Protein AF-A0A946X0U1-F1 (afdb_monomer_lite)

Secondary structure (DSSP, 8-state):
-HHHHHHHHHHHHHHHHHHHTT--HHHHHHHHHHHHHHHHHH----HHHHHHHHHHHHHHHHTTSHHHIIIIIIHHHHHHHHHHSPPPPHHHHHHHHTT---HHHHHHTSS--HHHHHHPPPPPPPHHHHHH-

Sequence (133 aa):
MISFIFWLIILSGTLLVLAYKSVELKIVTIILWSILVAYSISSDAVIIYKSLLWLLFLGLASLNIPEIRRNYISSRILKIYKSILPKISATEKEAINAGNVWWDGELFTGEPNWDVLRKNPRPNLSAEEKAFL

Foldseek 3Di:
DVLVVVLVCVVVVVVVVCVVVVHDLVVVLVVLVVSLVVCVVPDPDDVVVNVVVVVVSVVSVCCVPVVCVVPPPVVVVVVVVVVPDDDQDPVNVVCVVVVVDQQVVQVVVVNHDPVSVVPDDDDDDDPVRVVVD

Radius of gyration: 23.85 Å; chains: 1; bounding box: 59×38×58 Å

pLDDT: mean 85.88, std 7.49, range [61.97, 95.56]

Stru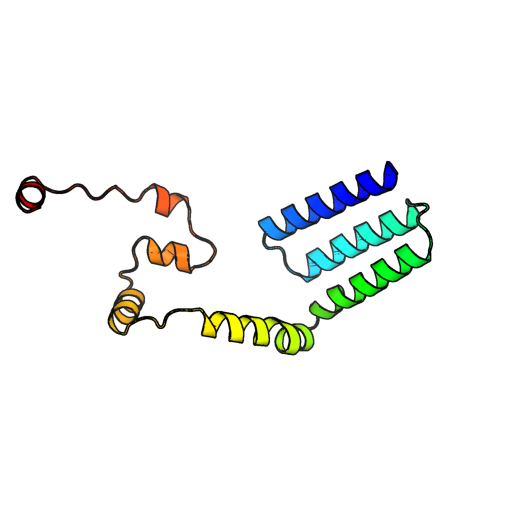cture (mmCIF, N/CA/C/O backbone):
data_AF-A0A946X0U1-F1
#
_entry.id   AF-A0A946X0U1-F1
#
loop_
_atom_site.group_PDB
_atom_site.id
_atom_site.type_symbol
_atom_site.label_atom_id
_atom_site.label_alt_id
_atom_site.label_comp_id
_atom_site.label_asym_id
_atom_site.label_entity_id
_atom_site.label_seq_id
_atom_site.pdbx_PDB_ins_code
_atom_site.Cartn_x
_atom_site.Cartn_y
_atom_site.Cartn_z
_atom_site.occupancy
_atom_site.B_iso_or_equiv
_atom_site.auth_seq_id
_atom_site.auth_comp_id
_atom_site.auth_asym_id
_atom_site.auth_atom_id
_atom_site.pdbx_PDB_model_num
ATOM 1 N N . MET A 1 1 ? 12.265 15.694 -22.794 1.00 72.69 1 MET A N 1
ATOM 2 C CA . MET A 1 1 ? 11.514 16.396 -21.724 1.00 72.69 1 MET A CA 1
ATOM 3 C C . MET A 1 1 ? 10.006 16.153 -21.816 1.00 72.69 1 MET A C 1
ATOM 5 O O . MET A 1 1 ? 9.450 15.636 -20.862 1.00 72.69 1 MET A O 1
ATOM 9 N N . ILE A 1 2 ? 9.355 16.429 -22.955 1.00 84.06 2 ILE A N 1
ATOM 10 C CA . ILE A 1 2 ? 7.900 16.216 -23.133 1.00 84.06 2 ILE A CA 1
ATOM 11 C C . ILE A 1 2 ? 7.494 14.741 -22.948 1.00 84.06 2 ILE A C 1
ATOM 13 O O . ILE A 1 2 ? 6.587 14.460 -22.174 1.00 84.06 2 ILE A O 1
ATOM 17 N N . SER A 1 3 ? 8.220 13.798 -23.567 1.00 83.50 3 SER A N 1
ATOM 18 C CA . SER A 1 3 ? 7.973 12.350 -23.397 1.00 83.50 3 SER A CA 1
ATOM 19 C C . SER A 1 3 ? 8.051 11.909 -21.925 1.00 83.50 3 SER A C 1
ATOM 21 O O . SER A 1 3 ? 7.189 11.184 -21.441 1.00 83.50 3 SER A O 1
ATOM 23 N N . PHE A 1 4 ? 9.018 12.430 -21.163 1.00 83.81 4 PHE A N 1
ATOM 24 C CA . PHE A 1 4 ? 9.143 12.131 -19.733 1.00 83.81 4 PHE A CA 1
ATOM 25 C C . PHE A 1 4 ? 7.934 12.621 -18.923 1.00 83.81 4 PHE A C 1
ATOM 27 O O . PHE A 1 4 ? 7.373 11.860 -18.141 1.00 83.81 4 PHE A O 1
ATOM 34 N N . ILE A 1 5 ? 7.504 13.870 -19.137 1.00 88.94 5 ILE A N 1
ATOM 35 C CA . ILE A 1 5 ? 6.345 14.450 -18.440 1.00 88.94 5 ILE A CA 1
ATOM 36 C C . ILE A 1 5 ? 5.067 13.675 -18.782 1.00 88.94 5 ILE A C 1
ATOM 38 O O . ILE A 1 5 ? 4.280 13.362 -17.893 1.00 88.94 5 ILE A O 1
ATOM 42 N N . PHE A 1 6 ? 4.886 13.314 -20.054 1.00 91.56 6 PHE A N 1
ATOM 43 C CA . PHE A 1 6 ? 3.755 12.511 -20.513 1.00 91.56 6 PHE A CA 1
ATOM 44 C C . PHE A 1 6 ? 3.663 11.167 -19.774 1.00 91.56 6 PHE A C 1
ATOM 46 O O . PHE A 1 6 ? 2.625 10.842 -19.197 1.00 91.56 6 PHE A O 1
ATOM 53 N N . TRP A 1 7 ? 4.768 10.420 -19.715 1.00 90.56 7 TRP A N 1
ATOM 54 C CA . TRP A 1 7 ? 4.819 9.139 -19.008 1.00 90.56 7 TRP A CA 1
ATOM 55 C C . TRP A 1 7 ? 4.632 9.280 -17.496 1.00 90.56 7 TRP A C 1
ATOM 57 O O . TRP A 1 7 ? 3.990 8.431 -16.878 1.00 90.56 7 TRP A O 1
ATOM 67 N N . LEU A 1 8 ? 5.127 10.367 -16.900 1.00 90.19 8 LEU A N 1
ATOM 68 C CA . LEU A 1 8 ? 4.937 10.661 -15.481 1.00 90.19 8 LEU A CA 1
ATOM 69 C C . LEU A 1 8 ? 3.461 10.900 -15.143 1.00 90.19 8 LEU A C 1
ATOM 71 O O . LEU A 1 8 ? 2.969 10.367 -14.145 1.00 90.19 8 LEU A O 1
ATOM 75 N N . ILE A 1 9 ? 2.741 11.650 -15.981 1.00 94.56 9 ILE A N 1
ATOM 76 C CA . ILE A 1 9 ? 1.302 11.891 -15.811 1.00 94.56 9 ILE A CA 1
ATOM 77 C C . ILE A 1 9 ? 0.525 10.579 -15.943 1.00 94.56 9 ILE A C 1
ATOM 79 O O . ILE A 1 9 ? -0.307 10.285 -15.087 1.00 94.56 9 ILE A O 1
ATOM 83 N N . ILE A 1 10 ? 0.826 9.764 -16.961 1.00 94.12 10 ILE A N 1
ATOM 84 C CA . ILE A 1 10 ? 0.169 8.462 -17.158 1.00 94.12 10 ILE A CA 1
ATOM 85 C C . ILE A 1 10 ? 0.388 7.549 -15.955 1.00 94.12 10 ILE A C 1
ATOM 87 O O . ILE A 1 10 ? -0.573 6.980 -15.437 1.00 94.12 10 ILE A O 1
ATOM 91 N N . LEU A 1 11 ? 1.634 7.417 -15.494 1.00 92.88 11 LEU A N 1
ATOM 92 C CA . LEU A 1 11 ? 1.965 6.566 -14.356 1.00 92.88 11 LEU A CA 1
ATOM 93 C C . LEU A 1 11 ? 1.236 7.035 -13.093 1.00 92.88 11 LEU A C 1
ATOM 95 O O . LEU A 1 11 ? 0.601 6.230 -12.415 1.00 92.88 11 LEU A O 1
ATOM 99 N N . SER A 1 12 ? 1.286 8.337 -12.807 1.00 93.06 12 SER A N 1
ATOM 100 C CA . SER A 1 12 ? 0.679 8.911 -11.603 1.00 93.06 12 SER A CA 1
ATOM 101 C C . SER A 1 12 ? -0.843 8.786 -11.630 1.00 93.06 12 SER A C 1
ATOM 103 O O . SER A 1 12 ? -1.439 8.325 -10.660 1.00 93.06 12 SER A O 1
ATOM 105 N N . GLY A 1 13 ? -1.477 9.124 -12.757 1.00 95.56 13 GLY A N 1
ATOM 106 C CA . GLY A 1 13 ? -2.922 8.987 -12.932 1.00 95.56 13 GLY A CA 1
ATOM 107 C C . GLY A 1 13 ? -3.381 7.535 -12.818 1.00 95.56 13 GLY A C 1
ATOM 108 O O . GLY A 1 13 ? -4.344 7.248 -12.111 1.00 95.56 13 GLY A O 1
ATOM 109 N N . THR A 1 14 ? -2.650 6.602 -13.435 1.00 92.94 14 THR A N 1
ATOM 110 C CA . THR A 1 14 ? -2.966 5.170 -13.344 1.00 92.94 14 THR A CA 1
ATOM 111 C C . THR A 1 14 ? -2.848 4.668 -11.907 1.00 92.94 14 THR A C 1
ATOM 113 O O . THR A 1 14 ? -3.758 4.004 -11.420 1.00 92.94 14 THR A O 1
ATOM 116 N N . LEU A 1 15 ? -1.771 5.019 -11.196 1.00 92.94 15 LEU A N 1
ATOM 117 C CA . LEU A 1 15 ? -1.592 4.641 -9.793 1.00 92.94 15 LEU A CA 1
ATOM 118 C C . LEU A 1 15 ? -2.713 5.185 -8.900 1.00 92.94 15 LEU A C 1
ATOM 120 O O . LEU A 1 15 ? -3.227 4.440 -8.069 1.00 92.94 15 LEU A O 1
ATOM 124 N N . LEU A 1 16 ? -3.128 6.440 -9.095 1.00 93.62 16 LEU A N 1
ATOM 125 C CA . LEU A 1 16 ? -4.236 7.036 -8.344 1.00 93.62 16 LEU A CA 1
ATOM 126 C C . LEU A 1 16 ? -5.555 6.297 -8.584 1.00 93.62 16 LEU A C 1
ATOM 128 O O . LEU A 1 16 ? -6.264 5.990 -7.628 1.00 93.62 16 LEU A O 1
ATOM 132 N N . VAL A 1 17 ? -5.874 5.969 -9.839 1.00 94.19 17 VAL A N 1
ATOM 133 C CA . VAL A 1 17 ? -7.103 5.234 -10.179 1.00 94.19 17 VAL A CA 1
ATOM 134 C C . VAL A 1 17 ? -7.080 3.822 -9.596 1.00 94.19 17 VAL A C 1
ATOM 136 O O . VAL A 1 17 ? -8.068 3.389 -9.003 1.00 94.19 17 VAL A O 1
ATOM 139 N N . LEU A 1 18 ? -5.958 3.109 -9.725 1.00 93.50 18 LEU A N 1
ATOM 140 C CA . LEU A 1 18 ? -5.803 1.760 -9.177 1.00 93.50 18 LEU A CA 1
ATOM 141 C C . LEU A 1 18 ? -5.890 1.746 -7.648 1.00 93.50 18 LEU A C 1
ATOM 143 O O . LEU A 1 18 ? -6.503 0.838 -7.087 1.00 93.50 18 LEU A O 1
ATOM 147 N N . ALA A 1 19 ? -5.323 2.759 -6.987 1.00 90.06 19 ALA A N 1
ATOM 148 C CA . ALA A 1 19 ? -5.409 2.925 -5.541 1.00 90.06 19 ALA A CA 1
ATOM 149 C C . ALA A 1 19 ? -6.837 3.260 -5.089 1.00 90.06 19 ALA A C 1
ATOM 151 O O . ALA A 1 19 ? -7.330 2.652 -4.147 1.00 90.06 19 ALA A O 1
ATOM 152 N N . TYR A 1 20 ? -7.525 4.170 -5.785 1.00 88.69 20 TYR A N 1
ATOM 153 C CA . TYR A 1 20 ? -8.910 4.535 -5.474 1.00 88.69 20 TYR A CA 1
ATOM 154 C C . TYR A 1 20 ? -9.876 3.355 -5.627 1.00 88.69 20 TYR A C 1
ATOM 156 O O . TYR A 1 20 ? -10.829 3.220 -4.867 1.00 88.69 20 TYR A O 1
ATOM 164 N N . LYS A 1 21 ? -9.629 2.485 -6.610 1.00 88.81 21 LYS A N 1
ATOM 165 C CA . LYS A 1 21 ? -10.428 1.279 -6.851 1.00 88.81 21 LYS A CA 1
ATOM 166 C C . LYS A 1 21 ? -9.990 0.067 -6.023 1.00 88.81 21 LYS A C 1
ATOM 168 O O . LYS A 1 21 ? -10.567 -0.997 -6.216 1.00 88.81 21 LYS A O 1
ATOM 173 N N . SER A 1 22 ? -8.994 0.208 -5.141 1.00 84.06 22 SER A N 1
ATOM 174 C CA . SER A 1 22 ? -8.482 -0.872 -4.282 1.00 84.06 22 SER A CA 1
ATOM 175 C C . SER A 1 22 ? -8.217 -2.181 -5.045 1.00 84.06 22 SER A C 1
ATOM 177 O O . SER A 1 22 ? -8.536 -3.273 -4.578 1.00 84.06 22 SER A O 1
ATOM 179 N N . VAL A 1 23 ? -7.664 -2.068 -6.258 1.00 90.19 23 VAL A N 1
ATOM 180 C CA . VAL A 1 23 ? -7.512 -3.195 -7.191 1.00 90.19 23 VAL A CA 1
ATOM 181 C C . VAL A 1 23 ? -6.498 -4.217 -6.664 1.00 90.19 23 VAL A C 1
ATOM 183 O O . VAL A 1 23 ? -5.499 -3.862 -6.036 1.00 90.19 23 VAL A O 1
ATOM 186 N N . GLU A 1 24 ? -6.719 -5.502 -6.962 1.00 91.44 24 GLU A N 1
ATOM 187 C CA . GLU A 1 24 ? -5.796 -6.578 -6.597 1.00 91.44 24 GLU A CA 1
ATOM 188 C C . GLU A 1 24 ? -4.353 -6.320 -7.064 1.00 91.44 24 GLU A C 1
ATOM 190 O O . GLU A 1 24 ? -4.096 -5.942 -8.210 1.00 91.44 24 GLU A O 1
ATOM 195 N N . LEU A 1 25 ? -3.385 -6.642 -6.196 1.00 88.31 25 LEU A N 1
ATOM 196 C CA . LEU A 1 25 ? -1.957 -6.404 -6.439 1.00 88.31 25 LEU A CA 1
ATOM 197 C C . LEU A 1 25 ? -1.447 -7.037 -7.747 1.00 88.31 25 LEU A C 1
ATOM 199 O O . LEU A 1 25 ? -0.626 -6.435 -8.436 1.00 88.31 25 LEU A O 1
ATOM 203 N N . LYS A 1 26 ? -1.972 -8.208 -8.131 1.00 91.69 26 LYS A N 1
ATOM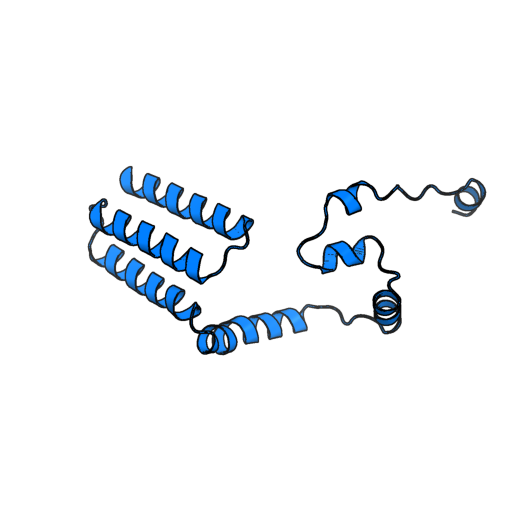 204 C CA . LYS A 1 26 ? -1.599 -8.894 -9.380 1.00 91.69 26 LYS A CA 1
ATOM 205 C C . LYS A 1 26 ? -1.922 -8.038 -10.604 1.00 91.69 26 LYS A C 1
ATOM 207 O O . LYS A 1 26 ? -1.062 -7.841 -11.461 1.00 91.69 26 LYS A O 1
ATOM 212 N N . ILE A 1 27 ? -3.134 -7.485 -10.650 1.00 91.69 27 ILE A N 1
ATOM 213 C CA . ILE A 1 27 ? -3.600 -6.629 -11.746 1.00 91.69 27 ILE A CA 1
ATOM 214 C C . ILE A 1 27 ? -2.756 -5.353 -11.791 1.00 91.69 27 ILE A C 1
ATOM 216 O O . ILE A 1 27 ? -2.273 -4.978 -12.859 1.00 91.69 27 ILE A O 1
ATOM 220 N N . VAL A 1 28 ? -2.485 -4.744 -10.631 1.00 93.44 28 VAL A N 1
ATOM 221 C CA . VAL A 1 28 ? -1.597 -3.575 -10.530 1.00 93.44 28 VAL A CA 1
ATOM 222 C C . VAL A 1 28 ? -0.218 -3.883 -11.118 1.00 93.44 28 VAL A C 1
ATOM 224 O O . VAL A 1 28 ? 0.289 -3.105 -11.924 1.00 93.44 28 VAL A O 1
ATOM 227 N N . THR A 1 29 ? 0.377 -5.034 -10.792 1.00 93.44 29 THR A N 1
ATOM 228 C CA . THR A 1 29 ? 1.694 -5.398 -11.337 1.00 93.44 29 THR A CA 1
ATOM 229 C C . THR A 1 29 ? 1.696 -5.646 -12.842 1.00 93.44 29 THR A C 1
ATOM 231 O O . THR A 1 29 ? 2.655 -5.255 -13.501 1.00 93.44 29 THR A O 1
ATOM 234 N N . ILE A 1 30 ? 0.624 -6.208 -13.409 1.00 94.94 30 ILE A N 1
ATOM 235 C CA . ILE A 1 30 ? 0.488 -6.398 -14.864 1.00 94.94 30 ILE A CA 1
ATOM 236 C C . ILE A 1 30 ? 0.370 -5.046 -15.582 1.00 94.94 30 ILE A C 1
ATOM 238 O O . ILE A 1 30 ? 1.011 -4.824 -16.612 1.00 94.94 30 ILE A O 1
ATOM 242 N N . ILE A 1 31 ? -0.417 -4.120 -15.030 1.00 94.44 31 ILE A N 1
ATOM 243 C CA . ILE A 1 31 ? -0.591 -2.779 -15.601 1.00 94.44 31 ILE A CA 1
ATOM 244 C C . ILE A 1 31 ? 0.723 -1.995 -15.535 1.00 94.44 31 ILE A C 1
ATOM 246 O O . ILE A 1 31 ? 1.155 -1.436 -16.542 1.00 94.44 31 ILE A O 1
ATOM 250 N N . LEU A 1 32 ? 1.401 -2.003 -14.383 1.00 94.31 32 LEU A N 1
ATOM 251 C CA . LEU A 1 32 ? 2.698 -1.341 -14.222 1.00 94.31 32 LEU A CA 1
ATOM 252 C C . LEU A 1 32 ? 3.765 -1.928 -15.144 1.00 94.31 32 LEU A C 1
ATOM 254 O O . LEU A 1 32 ? 4.533 -1.172 -15.734 1.00 94.31 32 LEU A O 1
ATOM 258 N N . TRP A 1 33 ? 3.785 -3.251 -15.314 1.00 95.12 33 TRP A N 1
ATOM 259 C CA . TRP A 1 33 ? 4.670 -3.909 -16.272 1.00 95.12 33 TRP A CA 1
ATOM 260 C C . TRP A 1 33 ? 4.414 -3.417 -17.699 1.00 95.12 33 TRP A C 1
ATOM 262 O O . TRP A 1 33 ? 5.347 -3.017 -18.390 1.00 95.12 33 TRP A O 1
ATOM 272 N N . SER A 1 34 ? 3.145 -3.370 -18.113 1.00 94.56 34 SER A N 1
ATOM 273 C CA . SER A 1 34 ? 2.748 -2.927 -19.455 1.00 94.56 34 SER A CA 1
ATOM 274 C C . SER A 1 34 ? 3.164 -1.474 -19.722 1.00 94.56 34 SER A C 1
ATOM 276 O O . SER A 1 34 ? 3.727 -1.167 -20.773 1.00 94.56 34 SER A O 1
ATOM 278 N N . ILE A 1 35 ? 2.960 -0.588 -18.740 1.00 93.69 35 ILE A N 1
ATOM 279 C CA . ILE A 1 35 ? 3.399 0.815 -18.795 1.00 93.69 35 ILE A CA 1
ATOM 280 C C . ILE A 1 35 ? 4.927 0.903 -18.879 1.00 93.69 35 ILE A C 1
ATOM 282 O O . ILE A 1 35 ? 5.454 1.677 -19.677 1.00 93.69 35 ILE A O 1
ATOM 286 N N . LEU A 1 36 ? 5.653 0.100 -18.097 1.00 93.56 36 LEU A N 1
ATOM 287 C CA . LEU A 1 36 ? 7.115 0.119 -18.070 1.00 93.56 36 LEU A CA 1
ATOM 288 C C . LEU A 1 36 ? 7.737 -0.396 -19.377 1.00 93.56 36 LEU A C 1
ATOM 290 O O . LEU A 1 36 ? 8.736 0.159 -19.845 1.00 93.56 36 LEU A O 1
ATOM 294 N N . VAL A 1 37 ? 7.141 -1.419 -19.994 1.00 94.19 37 VAL A N 1
ATOM 295 C CA . VAL A 1 37 ? 7.528 -1.907 -21.327 1.00 94.19 37 VAL A CA 1
ATOM 296 C C . VAL A 1 37 ? 7.312 -0.811 -22.367 1.00 94.19 37 VAL A C 1
ATOM 298 O O . VAL A 1 37 ? 8.240 -0.478 -23.105 1.00 94.19 37 VAL A O 1
ATOM 301 N N . ALA A 1 38 ? 6.130 -0.192 -22.384 1.00 93.00 38 ALA A N 1
ATOM 302 C CA . ALA A 1 38 ? 5.817 0.867 -23.335 1.00 93.00 38 ALA A CA 1
ATOM 303 C C . ALA A 1 38 ? 6.732 2.099 -23.157 1.00 93.00 38 ALA A C 1
ATOM 305 O O . ALA A 1 38 ? 7.245 2.634 -24.143 1.00 93.00 38 ALA A O 1
ATOM 306 N N . TYR A 1 39 ? 7.044 2.476 -21.912 1.00 91.25 39 TYR A N 1
ATOM 307 C CA . TYR A 1 39 ? 8.049 3.497 -21.600 1.00 91.25 39 TYR A CA 1
ATOM 308 C C . TYR A 1 39 ? 9.442 3.117 -22.118 1.00 91.25 39 TYR A C 1
ATOM 310 O O . TYR A 1 39 ? 10.140 3.948 -22.698 1.00 91.25 39 TYR A O 1
ATOM 318 N N . SER A 1 40 ? 9.855 1.860 -21.938 1.00 89.44 40 SER A N 1
ATOM 319 C CA . SER A 1 40 ? 11.189 1.389 -22.334 1.00 89.44 40 SER A CA 1
ATOM 320 C C . SER A 1 40 ? 11.412 1.452 -23.847 1.00 89.44 40 SER A C 1
ATOM 322 O O . SER A 1 40 ? 12.538 1.734 -24.266 1.00 89.44 40 SER A O 1
ATOM 324 N N . ILE A 1 41 ? 10.357 1.231 -24.640 1.00 90.06 41 ILE A N 1
ATOM 325 C CA . ILE A 1 41 ? 10.382 1.291 -26.111 1.00 90.06 41 ILE A CA 1
ATOM 326 C C . ILE A 1 41 ? 10.266 2.738 -26.614 1.00 90.06 41 ILE A C 1
ATOM 328 O O . ILE A 1 41 ? 10.982 3.125 -27.529 1.00 90.06 41 ILE A O 1
ATOM 332 N N . SER A 1 42 ? 9.376 3.541 -26.022 1.00 87.06 42 SER A N 1
ATOM 333 C CA . SER A 1 42 ? 9.033 4.881 -26.523 1.00 87.06 42 SER A CA 1
ATOM 334 C C . SER A 1 42 ? 9.958 6.004 -26.037 1.00 87.06 42 SER A C 1
ATOM 336 O O . SER A 1 42 ? 9.902 7.108 -26.579 1.00 87.06 42 SER A O 1
ATOM 338 N N . SER A 1 43 ? 10.731 5.786 -24.973 1.00 84.75 43 SER A N 1
ATOM 339 C CA . SER A 1 43 ? 11.562 6.821 -24.350 1.00 84.75 43 SER A CA 1
ATOM 340 C C . SER A 1 43 ? 13.034 6.663 -24.722 1.00 84.75 43 SER A C 1
ATOM 342 O O . SER A 1 43 ? 13.607 5.594 -24.516 1.00 84.75 43 SER A O 1
ATOM 344 N N . ASP A 1 44 ? 13.691 7.748 -25.130 1.00 81.81 44 ASP A N 1
ATOM 345 C CA . ASP A 1 44 ? 15.148 7.809 -25.358 1.00 81.81 44 ASP A CA 1
ATOM 346 C C . ASP A 1 44 ? 15.959 7.974 -24.058 1.00 81.81 44 ASP A C 1
ATOM 348 O O . ASP A 1 44 ? 17.115 8.399 -24.066 1.00 81.81 44 ASP A O 1
ATOM 352 N N . ALA A 1 45 ? 15.354 7.685 -22.900 1.00 81.94 45 ALA A N 1
ATOM 353 C CA . ALA A 1 45 ? 16.033 7.776 -21.614 1.00 81.94 45 ALA A CA 1
ATOM 354 C C . ALA A 1 45 ? 17.306 6.912 -21.574 1.00 81.94 45 ALA A C 1
ATOM 356 O O . ALA A 1 45 ? 17.342 5.798 -22.105 1.00 81.94 45 ALA A O 1
ATOM 357 N N . VAL A 1 46 ? 18.330 7.412 -20.872 1.00 86.19 46 VAL A N 1
ATOM 358 C CA . VAL A 1 46 ? 19.602 6.702 -20.676 1.00 86.19 46 VAL A CA 1
ATOM 359 C C . VAL A 1 46 ? 19.338 5.313 -20.095 1.00 86.19 46 VAL A C 1
ATOM 361 O O . VAL A 1 46 ? 18.560 5.158 -19.150 1.00 86.19 46 VAL A O 1
ATOM 364 N N . ILE A 1 47 ? 20.022 4.307 -20.643 1.00 87.62 47 ILE A N 1
ATOM 365 C CA . ILE A 1 47 ? 19.841 2.886 -20.307 1.00 87.62 47 ILE A CA 1
ATOM 366 C C . ILE A 1 47 ? 19.933 2.642 -18.795 1.00 87.62 47 ILE A C 1
ATOM 368 O O . ILE A 1 47 ? 19.122 1.902 -18.250 1.00 87.62 47 ILE A O 1
ATOM 372 N N . ILE A 1 48 ? 20.849 3.323 -18.101 1.00 88.75 48 ILE A N 1
ATOM 373 C CA . ILE A 1 48 ? 21.025 3.217 -16.643 1.00 88.75 48 ILE A CA 1
ATOM 374 C C . ILE A 1 48 ? 19.717 3.519 -15.893 1.00 88.75 48 ILE A C 1
ATOM 376 O O . ILE A 1 48 ? 19.338 2.771 -14.993 1.00 88.75 48 ILE A O 1
ATOM 380 N N . TYR A 1 49 ? 18.987 4.567 -16.289 1.00 87.12 49 TYR A N 1
ATOM 381 C CA . TYR A 1 49 ? 17.711 4.913 -15.658 1.00 87.12 49 TYR A CA 1
ATOM 382 C C . TYR A 1 49 ? 16.628 3.869 -15.946 1.00 87.12 49 TYR A C 1
ATOM 384 O O . TYR A 1 49 ? 15.847 3.542 -15.056 1.00 87.12 49 TYR A O 1
ATOM 392 N N . LYS A 1 50 ? 16.598 3.298 -17.158 1.00 89.12 50 LYS A N 1
ATOM 393 C CA . LYS A 1 50 ? 15.667 2.209 -17.498 1.00 89.12 50 LYS A CA 1
ATOM 394 C C . LYS A 1 50 ? 15.947 0.964 -16.654 1.00 89.12 50 LYS A C 1
ATOM 396 O O . LYS A 1 50 ? 15.021 0.411 -16.069 1.00 89.12 50 LYS A O 1
ATOM 401 N N . SER A 1 51 ? 17.212 0.564 -16.533 1.00 90.19 51 SER A N 1
ATOM 402 C CA . SER A 1 51 ? 17.621 -0.585 -15.717 1.00 90.19 51 SER A CA 1
ATOM 403 C C . SER A 1 51 ? 17.246 -0.406 -14.246 1.00 90.19 51 SER A C 1
ATOM 405 O O . SER A 1 51 ? 16.745 -1.341 -13.622 1.00 90.19 51 SER A O 1
ATOM 407 N N . LEU A 1 52 ? 17.417 0.803 -13.701 1.00 93.56 52 LEU A N 1
ATOM 408 C CA . LEU A 1 52 ? 17.013 1.115 -12.330 1.00 93.56 52 LEU A CA 1
ATOM 409 C C . LEU A 1 52 ? 15.495 0.968 -12.126 1.00 93.56 52 LEU A C 1
ATOM 411 O O . LEU A 1 52 ? 15.067 0.395 -11.126 1.00 93.56 52 LEU A O 1
ATOM 415 N N . LEU A 1 53 ? 14.679 1.436 -13.078 1.00 91.81 53 LEU A N 1
ATOM 416 C CA . LEU A 1 53 ? 13.219 1.291 -13.018 1.00 91.81 53 LEU A CA 1
ATOM 417 C C . LEU A 1 53 ? 12.776 -0.177 -13.084 1.00 91.81 53 LEU A C 1
ATOM 419 O O . LEU A 1 53 ? 11.883 -0.575 -12.339 1.00 91.81 53 LEU A O 1
ATOM 423 N N . TRP A 1 54 ? 13.418 -0.993 -13.923 1.00 94.38 54 TRP A N 1
ATOM 424 C CA . TRP A 1 54 ? 13.162 -2.437 -13.979 1.00 94.38 54 TRP A CA 1
ATOM 425 C C . TRP A 1 54 ? 13.529 -3.146 -12.675 1.00 94.38 54 TRP A C 1
ATOM 427 O O . TRP A 1 54 ? 12.777 -4.001 -12.210 1.00 94.38 54 TRP A O 1
ATOM 437 N N . LEU A 1 55 ? 14.636 -2.757 -12.041 1.00 95.44 55 LEU A N 1
ATOM 438 C CA . LEU A 1 55 ? 15.031 -3.290 -10.738 1.00 95.44 55 LEU A CA 1
ATOM 439 C C . LEU A 1 55 ? 14.014 -2.918 -9.649 1.00 95.44 55 LEU A C 1
ATOM 441 O O . LEU A 1 55 ? 13.591 -3.783 -8.880 1.00 95.44 55 LEU A O 1
ATOM 445 N N . LEU A 1 56 ? 13.563 -1.659 -9.618 1.00 93.69 56 LEU A N 1
ATOM 446 C CA . LEU A 1 56 ? 12.502 -1.214 -8.710 1.00 93.69 56 LEU A CA 1
ATOM 447 C C . LEU A 1 56 ? 11.208 -2.011 -8.939 1.00 93.69 56 LEU A C 1
ATOM 449 O O . LEU A 1 56 ? 10.589 -2.479 -7.982 1.00 93.69 56 LEU A O 1
ATOM 453 N N . PHE A 1 57 ? 10.821 -2.206 -10.203 1.00 95.00 57 PHE A N 1
ATOM 454 C CA . PHE A 1 57 ? 9.649 -2.996 -10.568 1.00 95.00 57 PHE A CA 1
ATOM 455 C C . PHE A 1 57 ? 9.759 -4.444 -10.083 1.00 95.00 57 PHE A C 1
ATOM 457 O O . PHE A 1 57 ? 8.794 -4.954 -9.527 1.00 95.00 57 PHE A O 1
ATOM 464 N N . LEU A 1 58 ? 10.919 -5.094 -10.219 1.00 94.00 58 LEU A N 1
ATOM 465 C CA . LEU A 1 58 ? 11.136 -6.443 -9.683 1.00 94.00 58 LEU A CA 1
ATOM 466 C C . LEU A 1 58 ? 10.961 -6.487 -8.160 1.00 94.00 58 LEU A C 1
ATOM 468 O O . LEU A 1 58 ? 10.330 -7.407 -7.638 1.00 94.00 58 LEU A O 1
ATOM 472 N N . GLY A 1 59 ? 11.449 -5.463 -7.454 1.00 91.69 59 GLY A N 1
ATOM 473 C CA . GLY A 1 59 ? 11.208 -5.296 -6.022 1.00 91.69 59 GLY A CA 1
ATOM 474 C C . GLY A 1 59 ? 9.714 -5.236 -5.692 1.00 91.69 59 GLY A C 1
ATOM 475 O O . GLY A 1 59 ? 9.244 -5.970 -4.825 1.00 91.69 59 GLY A O 1
ATOM 476 N N . LEU A 1 60 ? 8.942 -4.434 -6.429 1.00 90.62 60 LEU A N 1
ATOM 477 C CA . LEU A 1 60 ? 7.487 -4.345 -6.260 1.00 90.62 60 LEU A CA 1
ATOM 478 C C . LEU A 1 60 ? 6.772 -5.648 -6.644 1.00 90.62 60 LEU A C 1
ATOM 480 O O . LEU A 1 60 ? 5.866 -6.086 -5.938 1.00 90.62 60 LEU A O 1
ATOM 484 N N . ALA A 1 61 ? 7.196 -6.305 -7.722 1.00 91.94 61 ALA A N 1
ATOM 485 C CA . ALA A 1 61 ? 6.627 -7.564 -8.185 1.00 91.94 61 ALA A CA 1
ATOM 486 C C . ALA A 1 61 ? 6.842 -8.699 -7.175 1.00 91.94 61 ALA A C 1
ATOM 488 O O . ALA A 1 61 ? 5.955 -9.540 -7.017 1.00 91.94 61 ALA A O 1
ATOM 489 N N . SER A 1 62 ? 7.957 -8.682 -6.431 1.00 90.94 62 SER A N 1
ATOM 490 C CA . SER A 1 62 ? 8.219 -9.635 -5.343 1.00 90.94 62 SER A CA 1
ATOM 491 C C . SER A 1 62 ? 7.157 -9.58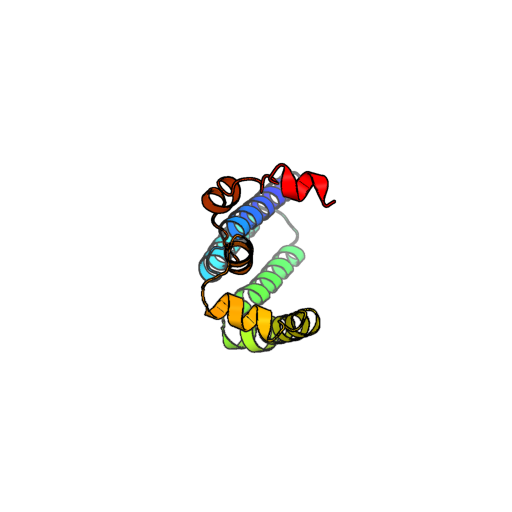8 -4.237 1.00 90.94 62 SER A C 1
ATOM 493 O O . SER A 1 62 ? 6.917 -10.593 -3.570 1.00 90.94 62 SER A O 1
ATOM 495 N N . LEU A 1 63 ? 6.438 -8.467 -4.086 1.00 90.19 63 LEU A N 1
ATOM 496 C CA . LEU A 1 63 ? 5.357 -8.326 -3.105 1.00 90.19 63 LEU A CA 1
ATOM 497 C C . LEU A 1 63 ? 4.108 -9.143 -3.456 1.00 90.19 63 LEU A C 1
ATOM 499 O O . LEU A 1 63 ? 3.234 -9.311 -2.602 1.00 90.19 63 LEU A O 1
ATOM 503 N N . ASN A 1 64 ? 4.016 -9.682 -4.676 1.00 90.12 64 ASN A N 1
ATOM 504 C CA . ASN A 1 64 ? 2.990 -10.669 -5.011 1.00 90.12 64 ASN A CA 1
ATOM 505 C C . ASN A 1 64 ? 3.191 -11.996 -4.270 1.00 90.12 64 ASN A C 1
ATOM 507 O O . ASN A 1 64 ? 2.226 -12.745 -4.126 1.00 90.12 64 ASN A O 1
ATOM 511 N N . ILE A 1 65 ? 4.405 -12.281 -3.785 1.00 91.75 65 ILE A N 1
ATOM 512 C CA . ILE A 1 65 ? 4.707 -13.475 -2.994 1.00 91.75 65 ILE A CA 1
ATOM 513 C C . ILE A 1 65 ? 4.202 -13.237 -1.560 1.00 91.75 65 ILE A C 1
ATOM 515 O O . ILE A 1 65 ? 4.723 -12.351 -0.8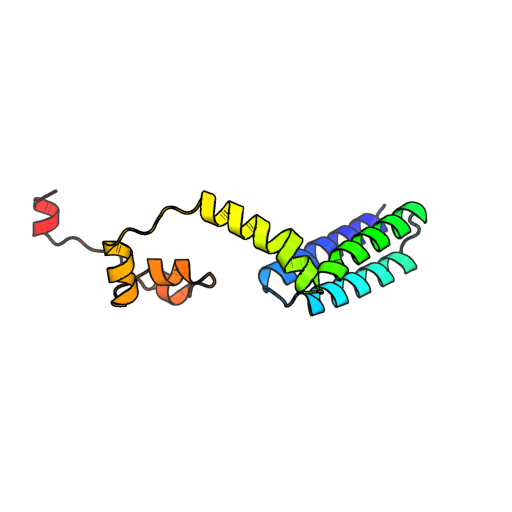63 1.00 91.75 65 ILE A O 1
ATOM 519 N N . PRO A 1 66 ? 3.181 -13.984 -1.092 1.00 87.62 66 PRO A N 1
ATOM 520 C CA . PRO A 1 66 ? 2.546 -13.730 0.197 1.00 87.62 66 PRO A CA 1
ATOM 521 C C . PRO A 1 66 ? 3.516 -13.766 1.378 1.00 87.62 66 PRO A C 1
ATOM 523 O O . PRO A 1 66 ? 3.359 -12.971 2.301 1.00 87.62 66 PRO A O 1
ATOM 526 N N . GLU A 1 67 ? 4.512 -14.646 1.349 1.00 89.75 67 GLU A N 1
ATOM 527 C CA . GLU A 1 67 ? 5.507 -14.842 2.404 1.00 89.75 67 GLU A CA 1
ATOM 528 C C . GLU A 1 67 ? 6.380 -13.596 2.573 1.00 89.75 67 GLU A C 1
ATOM 530 O O . GLU A 1 67 ? 6.543 -13.099 3.689 1.00 89.75 67 GLU A O 1
ATOM 535 N N . ILE A 1 68 ? 6.878 -13.037 1.464 1.00 89.25 68 ILE A N 1
ATOM 536 C CA . ILE A 1 68 ? 7.692 -11.814 1.465 1.00 89.25 68 ILE A CA 1
ATOM 537 C C . ILE A 1 68 ? 6.856 -10.644 1.979 1.00 89.25 68 ILE A C 1
ATOM 539 O O . ILE A 1 68 ? 7.244 -9.949 2.923 1.00 89.25 68 ILE A O 1
ATOM 543 N N . ARG A 1 69 ? 5.662 -10.460 1.409 1.00 90.56 69 ARG A N 1
ATOM 544 C CA . ARG A 1 69 ? 4.762 -9.374 1.798 1.00 90.56 69 ARG A CA 1
ATOM 545 C C . ARG A 1 69 ? 4.386 -9.453 3.275 1.00 90.56 69 ARG A C 1
ATOM 547 O O . ARG A 1 69 ? 4.458 -8.447 3.976 1.00 90.56 69 ARG A O 1
ATOM 554 N N . ARG A 1 70 ? 4.008 -10.633 3.773 1.00 88.69 70 ARG A N 1
ATOM 555 C CA . ARG A 1 70 ? 3.580 -10.810 5.167 1.00 88.69 70 ARG A CA 1
ATOM 556 C C . ARG A 1 70 ? 4.731 -10.602 6.144 1.00 88.69 70 ARG A C 1
ATOM 558 O O . ARG A 1 70 ? 4.553 -9.868 7.112 1.00 88.69 70 ARG A O 1
ATOM 565 N N . ASN A 1 71 ? 5.895 -11.196 5.885 1.00 89.31 71 ASN A N 1
ATOM 566 C CA . ASN A 1 71 ? 7.001 -11.202 6.842 1.00 89.31 71 ASN A CA 1
ATOM 567 C C . ASN A 1 71 ? 7.753 -9.870 6.900 1.00 89.31 71 ASN A C 1
ATOM 569 O O . ASN A 1 71 ? 8.151 -9.453 7.988 1.00 89.31 71 ASN A O 1
ATOM 573 N N . TYR A 1 72 ? 7.920 -9.186 5.765 1.00 87.38 72 TYR A N 1
ATOM 574 C CA . TYR A 1 72 ? 8.716 -7.958 5.699 1.00 87.38 72 TYR A CA 1
ATOM 575 C C . TYR A 1 72 ? 7.881 -6.678 5.725 1.00 87.38 72 TYR A C 1
ATOM 577 O O . TYR A 1 72 ? 8.371 -5.664 6.221 1.00 87.38 72 TYR A O 1
ATOM 585 N N . ILE A 1 73 ? 6.636 -6.711 5.235 1.00 89.75 73 ILE A N 1
ATOM 586 C CA . ILE A 1 73 ? 5.784 -5.519 5.131 1.00 89.75 73 ILE A CA 1
ATOM 587 C C . ILE A 1 73 ? 4.626 -5.590 6.123 1.00 89.75 73 ILE A C 1
ATOM 589 O O . ILE A 1 73 ? 4.593 -4.828 7.090 1.00 89.75 73 ILE A O 1
ATOM 593 N N . SER A 1 74 ? 3.679 -6.507 5.915 1.00 90.62 74 SER A N 1
ATOM 594 C CA . SER A 1 74 ? 2.406 -6.494 6.642 1.00 90.62 74 SER A CA 1
ATOM 595 C C . SER A 1 74 ? 2.582 -6.702 8.146 1.00 90.62 74 SER A C 1
ATOM 597 O O . SER A 1 74 ? 1.924 -6.018 8.921 1.00 90.62 74 SER A O 1
ATOM 599 N N . SER A 1 75 ? 3.482 -7.589 8.581 1.00 90.00 75 SER A N 1
ATOM 600 C CA . SER A 1 75 ? 3.745 -7.841 10.007 1.00 90.00 75 SER A CA 1
ATOM 601 C C . SER A 1 75 ? 4.264 -6.597 10.737 1.00 90.00 75 SER A C 1
ATOM 603 O O . SER A 1 75 ? 3.832 -6.299 11.852 1.00 90.00 75 SER A O 1
ATOM 605 N N . ARG A 1 76 ? 5.164 -5.838 10.099 1.00 89.69 76 ARG A N 1
ATOM 606 C CA . ARG A 1 76 ? 5.758 -4.619 10.657 1.00 89.69 76 ARG A CA 1
ATOM 607 C C . ARG A 1 76 ? 4.734 -3.499 10.717 1.00 89.69 76 ARG A C 1
ATOM 609 O O . ARG A 1 76 ? 4.583 -2.889 11.770 1.00 89.69 76 ARG A O 1
ATOM 616 N N . ILE A 1 77 ? 3.995 -3.290 9.626 1.00 90.38 77 ILE A N 1
ATOM 617 C CA . ILE A 1 77 ? 2.907 -2.306 9.582 1.00 90.38 77 ILE A CA 1
ATOM 618 C C . ILE A 1 77 ? 1.867 -2.636 10.652 1.00 90.38 77 ILE A C 1
ATOM 620 O O . ILE A 1 77 ? 1.484 -1.756 11.415 1.00 90.38 77 ILE A O 1
ATOM 624 N N . LEU A 1 78 ? 1.477 -3.906 10.785 1.00 89.88 78 LEU A N 1
ATOM 625 C CA . LEU A 1 78 ? 0.524 -4.335 11.805 1.00 89.88 78 LEU A CA 1
ATOM 626 C C . LEU A 1 78 ? 1.052 -4.092 13.224 1.00 89.88 78 LEU A C 1
ATOM 628 O O . LEU A 1 78 ? 0.285 -3.693 14.095 1.00 89.88 78 LEU A O 1
ATOM 632 N N . LYS A 1 79 ? 2.347 -4.313 13.473 1.00 90.44 79 LYS A N 1
ATOM 633 C CA . LYS A 1 79 ? 2.966 -4.032 14.776 1.00 90.44 79 LYS A CA 1
ATOM 634 C C . LYS A 1 79 ? 2.915 -2.540 15.112 1.00 90.44 79 LYS A C 1
ATOM 636 O O . LYS A 1 79 ? 2.568 -2.193 16.235 1.00 90.44 79 LYS A O 1
ATOM 641 N N . ILE A 1 80 ? 3.226 -1.678 14.143 1.00 90.50 80 ILE A N 1
ATOM 642 C CA . ILE A 1 80 ? 3.146 -0.219 14.297 1.00 90.50 80 ILE A CA 1
ATOM 643 C C . ILE A 1 80 ? 1.694 0.196 14.544 1.00 90.50 80 ILE A C 1
ATOM 645 O O . ILE A 1 80 ? 1.404 0.883 15.517 1.00 90.50 80 ILE A O 1
ATOM 649 N N . TYR A 1 81 ? 0.771 -0.294 13.719 1.00 87.62 81 TYR A N 1
ATOM 650 C CA . TYR A 1 81 ? -0.652 0.006 13.824 1.00 87.62 81 TYR A CA 1
ATOM 651 C C . TYR A 1 81 ? -1.228 -0.391 15.190 1.00 87.62 81 TYR A C 1
ATOM 653 O O . TYR A 1 81 ? -1.873 0.419 15.848 1.00 87.62 81 TYR A O 1
ATOM 661 N N . LYS A 1 82 ? -0.902 -1.593 15.682 1.00 85.44 82 LYS A N 1
ATOM 662 C CA . LYS A 1 82 ? -1.282 -2.049 17.030 1.00 85.44 82 LYS A CA 1
ATOM 663 C C . LYS A 1 82 ? -0.692 -1.200 18.156 1.00 85.44 82 LYS A C 1
ATOM 665 O O . LYS A 1 82 ? -1.267 -1.171 19.235 1.00 85.44 82 LYS A O 1
ATOM 670 N N . SER A 1 83 ? 0.453 -0.560 17.933 1.00 87.38 83 SER A N 1
ATOM 671 C CA . SER A 1 83 ? 1.073 0.319 18.927 1.00 87.38 83 SER A CA 1
ATOM 672 C C . SER A 1 83 ? 0.396 1.686 19.011 1.00 87.38 83 SER A C 1
ATOM 674 O O . SER A 1 83 ? 0.522 2.343 20.038 1.00 87.38 83 SER A O 1
ATOM 676 N N . ILE A 1 84 ? -0.256 2.128 17.933 1.00 89.12 84 ILE A N 1
ATOM 677 C CA . ILE A 1 84 ? -0.907 3.443 17.840 1.00 89.12 84 ILE A CA 1
ATOM 678 C C . ILE A 1 84 ? -2.394 3.334 18.194 1.00 89.12 84 ILE A C 1
ATOM 680 O O . ILE A 1 84 ? -2.963 4.271 18.748 1.00 89.12 84 ILE A O 1
ATOM 684 N N . LEU A 1 85 ? -3.026 2.199 17.880 1.00 82.25 85 LEU A N 1
ATOM 685 C CA . LEU A 1 85 ? -4.440 1.990 18.155 1.00 82.25 85 LEU A CA 1
ATOM 686 C C . LEU A 1 85 ? -4.740 2.046 19.663 1.00 82.25 85 LEU A C 1
ATOM 688 O O . LEU A 1 85 ? -4.123 1.303 20.437 1.00 82.25 85 LEU A O 1
ATOM 692 N N . PRO A 1 86 ? -5.727 2.857 20.087 1.00 76.56 86 PRO A N 1
ATOM 693 C CA . PRO A 1 86 ? -6.215 2.815 21.453 1.00 76.56 86 PRO A CA 1
ATOM 694 C C . PRO A 1 86 ? -6.839 1.445 21.743 1.00 76.56 86 PRO A C 1
ATOM 696 O O . PRO A 1 86 ? -7.417 0.790 20.872 1.00 76.56 86 PRO A O 1
ATOM 699 N N . LYS A 1 87 ? -6.714 0.991 22.992 1.00 75.31 87 LYS A N 1
ATOM 700 C CA . LYS A 1 87 ? -7.386 -0.231 23.439 1.00 75.31 87 LYS A CA 1
ATOM 701 C C . LYS A 1 87 ? -8.883 0.055 23.539 1.00 75.31 87 LYS A C 1
ATOM 703 O O . LYS A 1 87 ? -9.268 0.937 24.295 1.00 75.31 87 LYS A O 1
ATOM 708 N N . ILE A 1 88 ? -9.695 -0.713 22.814 1.00 78.69 88 ILE A N 1
ATOM 709 C CA . ILE A 1 88 ? -11.158 -0.688 22.943 1.00 78.69 88 ILE A CA 1
ATOM 710 C C . ILE A 1 88 ? -11.518 -1.054 24.388 1.00 78.69 88 ILE A C 1
ATOM 712 O O . ILE A 1 88 ? -11.016 -2.056 24.915 1.00 78.69 88 ILE A O 1
ATOM 716 N N . SER A 1 89 ? -12.354 -0.243 25.033 1.00 80.62 89 SER A N 1
ATOM 717 C CA . SER A 1 89 ? -12.840 -0.518 26.386 1.00 80.62 89 SER A CA 1
ATOM 718 C C . SER A 1 89 ? -13.760 -1.747 26.410 1.00 80.62 89 SER A C 1
ATOM 720 O O . SER A 1 89 ? -14.323 -2.151 25.391 1.00 80.62 89 SER A O 1
ATOM 722 N N . ALA A 1 90 ? -13.921 -2.375 27.578 1.00 77.75 90 ALA A N 1
ATOM 723 C CA . ALA A 1 90 ? -14.798 -3.542 27.710 1.00 77.75 90 ALA A CA 1
ATOM 724 C C . ALA A 1 90 ? -16.246 -3.221 27.284 1.00 77.75 90 ALA A C 1
ATOM 726 O O . ALA A 1 90 ? -16.851 -3.999 26.550 1.00 77.75 90 ALA A O 1
ATOM 727 N N . THR A 1 91 ? -16.737 -2.031 27.643 1.00 79.75 91 THR A N 1
ATOM 728 C CA . THR A 1 91 ? -18.084 -1.546 27.317 1.00 79.75 91 THR A CA 1
ATOM 729 C C . THR A 1 91 ? -18.267 -1.243 25.830 1.00 79.75 91 THR A C 1
ATOM 731 O O . THR A 1 91 ? -19.294 -1.606 25.266 1.00 79.75 91 THR A O 1
ATOM 734 N N . GLU A 1 92 ? -17.280 -0.641 25.153 1.00 75.81 92 GLU A N 1
ATOM 735 C CA . GLU A 1 92 ? -17.338 -0.432 23.692 1.00 75.81 92 GLU A CA 1
ATOM 736 C C . GLU A 1 92 ? -17.333 -1.759 22.935 1.00 75.81 92 GLU A C 1
ATOM 738 O O . GLU A 1 92 ? -18.039 -1.923 21.941 1.00 75.81 92 GLU A O 1
ATOM 743 N N . LYS A 1 93 ? -16.568 -2.739 23.420 1.00 75.62 93 LYS A N 1
ATOM 744 C CA . LYS A 1 93 ? -16.532 -4.070 22.818 1.00 75.62 93 LYS A CA 1
ATOM 745 C C . LYS A 1 93 ? -17.874 -4.792 22.963 1.00 75.62 93 LYS A C 1
ATOM 747 O O . LYS A 1 93 ? -18.316 -5.438 22.015 1.00 75.62 93 LYS A O 1
ATOM 752 N N . GLU A 1 94 ? -18.526 -4.675 24.118 1.00 76.06 94 GLU A N 1
ATOM 753 C CA . GLU A 1 94 ? -19.886 -5.183 24.333 1.00 76.06 94 GLU A CA 1
ATOM 754 C C . GLU A 1 94 ? -20.918 -4.458 23.468 1.00 76.06 94 GLU A C 1
ATOM 756 O O . GLU A 1 94 ? -21.749 -5.126 22.861 1.00 76.06 94 GLU A O 1
ATOM 761 N N . ALA A 1 95 ? -20.820 -3.135 23.313 1.00 74.25 95 ALA A N 1
ATOM 762 C CA . ALA A 1 95 ? -21.704 -2.367 22.435 1.00 74.25 95 ALA A CA 1
ATOM 763 C C . ALA A 1 95 ? -21.570 -2.774 20.955 1.00 74.25 95 ALA A C 1
ATOM 765 O O . ALA A 1 95 ? -22.581 -2.939 20.269 1.00 74.25 95 ALA A O 1
ATOM 766 N N . ILE A 1 96 ? -20.337 -3.002 20.480 1.00 71.75 96 ILE A N 1
ATOM 767 C CA . ILE A 1 96 ? -20.068 -3.498 19.122 1.00 71.75 96 ILE A CA 1
ATOM 768 C C . ILE A 1 96 ? -20.642 -4.910 18.934 1.00 71.75 96 ILE A C 1
ATOM 770 O O . ILE A 1 96 ? -21.345 -5.165 17.958 1.00 71.75 96 ILE A O 1
ATOM 774 N N . ASN A 1 97 ? -20.386 -5.823 19.877 1.00 71.56 97 ASN A N 1
ATOM 775 C CA . ASN A 1 97 ? -20.872 -7.207 19.810 1.00 71.56 97 ASN A CA 1
ATOM 776 C C . ASN A 1 97 ? -22.399 -7.320 19.943 1.00 71.56 97 ASN A C 1
ATOM 778 O O . ASN A 1 97 ? -22.993 -8.230 19.372 1.00 71.56 97 ASN A O 1
ATOM 782 N N . ALA A 1 98 ? -23.032 -6.402 20.677 1.00 75.62 98 ALA A N 1
ATOM 783 C CA . ALA A 1 98 ? -24.484 -6.310 20.805 1.00 75.62 98 ALA A CA 1
ATOM 784 C C . ALA A 1 98 ? -25.168 -5.751 19.541 1.00 75.62 98 ALA A C 1
ATOM 786 O O . ALA A 1 98 ? -26.391 -5.643 19.514 1.00 75.62 98 ALA A O 1
ATOM 787 N N . GLY A 1 99 ? -24.404 -5.383 18.502 1.00 64.06 99 GLY A N 1
ATOM 788 C CA . GLY A 1 99 ? -24.934 -4.815 17.261 1.00 64.06 99 GLY A CA 1
ATOM 789 C C . GLY A 1 99 ? -25.437 -3.377 17.404 1.00 64.06 99 GLY A C 1
ATOM 790 O O . GLY A 1 99 ? -26.054 -2.854 16.483 1.00 64.06 99 GLY A O 1
ATOM 791 N N . ASN A 1 100 ? -25.152 -2.713 18.527 1.00 61.97 100 ASN A N 1
ATOM 792 C CA . ASN A 1 100 ? -25.591 -1.344 18.818 1.00 61.97 100 ASN A CA 1
ATOM 793 C C . ASN A 1 100 ? -24.658 -0.282 18.204 1.00 61.97 100 ASN A C 1
ATOM 795 O O . ASN A 1 100 ? -24.553 0.842 18.697 1.00 61.97 100 ASN A O 1
ATOM 799 N N . VAL A 1 101 ? -23.949 -0.639 17.133 1.00 65.19 101 VAL A N 1
ATOM 800 C CA . VAL A 1 101 ? -23.038 0.262 16.425 1.00 65.19 101 VAL A CA 1
ATOM 801 C C . VAL A 1 101 ? -23.856 1.098 15.450 1.00 65.19 101 VAL A C 1
ATOM 803 O O . VAL A 1 101 ? -24.445 0.570 14.514 1.00 65.19 101 VAL A O 1
ATOM 806 N N . TRP A 1 102 ? -23.917 2.402 15.710 1.00 70.75 102 TRP A N 1
ATOM 807 C CA . TRP A 1 102 ? -24.667 3.370 14.911 1.00 70.75 102 TRP A CA 1
ATOM 808 C C . TRP A 1 102 ? -23.861 3.767 13.659 1.00 70.75 102 TRP A C 1
ATOM 810 O O . TRP A 1 102 ? -23.725 2.987 12.723 1.00 70.75 102 TRP A O 1
ATOM 820 N N . TRP A 1 103 ? -23.269 4.959 13.635 1.00 74.75 103 TRP A N 1
ATOM 821 C CA . TRP A 1 103 ? -22.478 5.467 12.512 1.00 74.75 103 TRP A CA 1
ATOM 822 C C . TRP A 1 103 ? -21.001 5.052 12.602 1.00 74.75 103 TRP A C 1
ATOM 824 O O . TRP A 1 103 ? -20.332 4.923 11.580 1.00 74.75 103 TRP A O 1
ATOM 834 N N . ASP A 1 104 ? -20.503 4.789 13.813 1.00 75.81 104 ASP A N 1
ATOM 835 C CA . ASP A 1 104 ? -19.125 4.352 14.054 1.00 75.81 104 ASP A CA 1
ATOM 836 C C . ASP A 1 104 ? -18.831 2.988 13.419 1.00 75.81 104 ASP A C 1
ATOM 838 O O . ASP A 1 104 ? -17.750 2.766 12.875 1.00 75.81 104 ASP A O 1
ATOM 842 N N . GLY A 1 105 ? -19.815 2.081 13.436 1.00 77.81 105 GLY A N 1
ATOM 843 C CA . GLY A 1 105 ? -19.690 0.750 12.843 1.00 77.81 105 GLY A CA 1
ATOM 844 C C . GLY A 1 105 ? -19.354 0.814 11.357 1.00 77.81 105 GLY A C 1
ATOM 845 O O . GLY A 1 105 ? -18.425 0.141 10.921 1.00 77.81 105 GLY A O 1
ATOM 846 N N . GLU A 1 106 ? -20.043 1.685 10.615 1.00 80.88 106 GLU A N 1
ATOM 847 C CA . GLU A 1 106 ? -19.794 1.935 9.191 1.00 80.88 106 GLU A CA 1
ATOM 848 C C . GLU A 1 106 ? -18.372 2.449 8.943 1.00 80.88 106 GLU A C 1
ATOM 850 O O . GLU A 1 106 ? -17.684 1.954 8.053 1.00 80.88 106 GLU A O 1
ATOM 855 N N . LEU A 1 107 ? -17.879 3.385 9.760 1.00 80.06 107 LEU A N 1
ATOM 856 C CA . LEU A 1 107 ? -16.524 3.928 9.613 1.00 80.06 107 LEU A CA 1
ATOM 857 C C . LEU A 1 107 ? -15.432 2.888 9.875 1.00 80.06 107 LEU A C 1
ATOM 859 O O . LEU A 1 107 ? -14.400 2.893 9.200 1.00 80.06 107 LEU A O 1
ATOM 863 N N . PHE A 1 108 ? -15.655 1.979 10.824 1.00 74.81 108 PHE A N 1
ATOM 864 C CA . PHE A 1 108 ? -14.685 0.939 11.164 1.00 74.81 108 PHE A CA 1
ATOM 865 C C . PHE A 1 108 ? -14.652 -0.236 10.175 1.00 74.81 108 PHE A C 1
ATOM 867 O O . PHE A 1 108 ? -13.740 -1.059 10.258 1.00 74.81 108 PHE A O 1
ATOM 874 N N . THR A 1 109 ? -15.576 -0.305 9.208 1.00 75.25 109 THR A N 1
ATOM 875 C CA . THR A 1 109 ? -15.549 -1.337 8.151 1.00 75.25 109 THR A CA 1
ATOM 876 C C . THR A 1 109 ? -14.411 -1.153 7.141 1.00 75.25 109 THR A C 1
ATOM 878 O O . THR A 1 109 ? -14.013 -2.112 6.484 1.00 75.25 109 THR A O 1
ATOM 881 N N . GLY A 1 110 ? -13.874 0.065 7.007 1.00 77.31 110 GLY A N 1
ATOM 882 C CA . GLY A 1 110 ? -12.872 0.415 5.995 1.00 77.31 110 GLY A CA 1
ATOM 883 C C . GLY A 1 110 ? -13.446 0.729 4.605 1.00 77.31 110 GLY A C 1
ATOM 884 O O . GLY A 1 110 ? -12.746 1.339 3.800 1.00 77.31 110 GLY A O 1
ATOM 885 N N . GLU A 1 111 ? -14.713 0.396 4.344 1.00 78.88 111 GLU A N 1
ATOM 886 C CA . GLU A 1 111 ? -15.457 0.767 3.132 1.00 78.88 111 GLU A CA 1
ATOM 887 C C . GLU A 1 111 ? -16.867 1.254 3.528 1.00 78.88 111 GLU A C 1
ATOM 889 O O . GLU A 1 111 ? -17.855 0.554 3.308 1.00 78.88 111 GLU A O 1
ATOM 894 N N . PRO A 1 112 ? -16.975 2.436 4.169 1.00 84.31 112 PRO A N 1
ATOM 895 C CA . PRO A 1 112 ? -18.236 2.906 4.735 1.00 84.31 112 PRO A CA 1
ATOM 896 C C . PRO A 1 112 ? -19.287 3.166 3.655 1.00 84.31 112 PRO A C 1
ATOM 898 O O . PRO A 1 112 ? -19.010 3.795 2.626 1.00 84.31 112 PRO A O 1
ATOM 901 N N . ASN A 1 113 ? -20.535 2.784 3.933 1.00 83.94 113 ASN A N 1
ATOM 902 C CA . ASN A 1 113 ? -21.656 3.160 3.089 1.00 83.94 113 ASN A CA 1
ATOM 903 C C . ASN A 1 113 ? -22.048 4.628 3.329 1.00 83.94 113 ASN A C 1
ATOM 905 O O . ASN A 1 113 ? -22.772 4.986 4.264 1.00 83.94 113 ASN A O 1
ATOM 909 N N . TRP A 1 114 ? -21.608 5.497 2.421 1.00 84.31 114 TRP A N 1
ATOM 910 C CA . TRP A 1 114 ? -21.869 6.936 2.491 1.00 84.31 114 TRP A CA 1
ATOM 911 C C . TRP A 1 114 ? -23.352 7.314 2.409 1.00 84.31 114 TRP A C 1
ATOM 913 O O . TRP A 1 114 ? -23.734 8.387 2.880 1.00 84.31 114 TRP A O 1
ATOM 923 N N . ASP A 1 115 ? -24.209 6.471 1.831 1.00 85.94 115 ASP A N 1
ATOM 924 C CA . ASP A 1 115 ? -25.649 6.736 1.791 1.00 85.94 115 ASP A CA 1
ATOM 925 C C . ASP A 1 115 ? -26.303 6.528 3.155 1.00 85.94 115 ASP A C 1
ATOM 927 O O . ASP A 1 115 ? -27.211 7.278 3.512 1.00 85.94 115 ASP A O 1
ATOM 931 N N . VAL A 1 116 ? -25.826 5.552 3.931 1.00 80.25 116 VAL A N 1
ATOM 932 C CA . VAL A 1 116 ? -26.287 5.302 5.305 1.00 80.25 116 VAL A CA 1
ATOM 933 C C . VAL A 1 116 ? -25.865 6.455 6.212 1.00 80.25 116 VAL A C 1
ATOM 935 O O . VAL A 1 116 ? -26.705 7.051 6.885 1.00 80.25 116 VAL A O 1
ATOM 938 N N . LEU A 1 117 ? -24.590 6.851 6.151 1.00 82.56 117 LEU A N 1
ATOM 939 C CA . LEU A 1 117 ? -24.049 7.934 6.979 1.00 82.56 117 LEU A CA 1
ATOM 940 C C . LEU A 1 117 ? -24.740 9.282 6.724 1.00 82.56 117 LEU A C 1
ATOM 942 O O . LEU A 1 117 ? -25.022 10.022 7.665 1.00 82.56 117 LEU A O 1
ATOM 946 N N . ARG A 1 118 ? -25.062 9.602 5.463 1.00 82.69 118 ARG A N 1
ATOM 947 C CA . ARG A 1 118 ? -25.751 10.857 5.105 1.00 82.69 118 ARG A CA 1
ATOM 948 C C . ARG A 1 118 ? -27.220 10.894 5.512 1.00 82.69 118 ARG A C 1
ATOM 950 O O . ARG A 1 118 ? -27.769 11.981 5.670 1.00 82.69 118 ARG A O 1
ATOM 957 N N . LYS A 1 119 ? -27.862 9.734 5.652 1.00 82.62 119 LYS A N 1
ATOM 958 C CA . LYS A 1 119 ? -29.265 9.628 6.075 1.00 82.62 119 LYS A CA 1
ATOM 959 C C . LYS A 1 119 ? -29.440 9.735 7.586 1.00 82.62 119 LYS A C 1
ATOM 961 O O . LYS A 1 119 ? -30.580 9.837 8.033 1.00 82.62 119 LYS A O 1
ATOM 966 N N . ASN A 1 120 ? -28.354 9.723 8.362 1.00 72.69 120 ASN A N 1
ATOM 967 C CA . ASN A 1 120 ? -28.455 9.747 9.811 1.00 72.69 120 ASN A CA 1
ATOM 968 C C . ASN A 1 120 ? -28.961 11.128 10.286 1.00 72.69 120 ASN A C 1
ATOM 970 O O . ASN A 1 120 ? -28.299 12.141 10.031 1.00 72.69 120 ASN A O 1
ATOM 974 N N . PRO A 1 121 ? -30.146 11.214 10.919 1.00 70.38 121 PRO A N 1
ATOM 975 C CA . PRO A 1 121 ? -30.733 12.491 11.298 1.00 70.38 121 PRO A CA 1
ATOM 976 C C . PRO A 1 121 ? -29.900 13.157 12.395 1.00 70.38 121 PRO A C 1
ATOM 978 O O . PRO A 1 121 ? -29.351 12.494 13.276 1.00 70.38 121 PRO A O 1
ATOM 981 N N . ARG A 1 122 ? -29.826 14.493 12.368 1.00 73.44 122 ARG A N 1
ATOM 982 C CA . ARG A 1 122 ? -29.236 15.237 13.486 1.00 73.44 122 ARG A CA 1
ATOM 983 C C . ARG A 1 122 ? -30.073 14.977 14.744 1.00 73.44 122 ARG A C 1
ATOM 985 O O . ARG A 1 122 ? -31.295 15.126 14.662 1.00 73.44 122 ARG A O 1
ATOM 992 N N . PRO A 1 123 ? -29.455 14.624 15.885 1.00 74.25 123 PRO A N 1
ATOM 993 C CA . PRO A 1 123 ? -30.189 14.513 17.134 1.00 74.25 123 PRO A CA 1
ATOM 994 C C . PRO A 1 123 ? -30.784 15.883 17.470 1.00 74.25 123 PRO A C 1
ATOM 996 O O . PRO A 1 123 ? -30.067 16.879 17.575 1.00 74.25 123 PRO A O 1
ATOM 999 N N . ASN A 1 124 ? -32.110 15.940 17.582 1.00 78.75 124 ASN A N 1
ATOM 1000 C CA . ASN A 1 124 ? -32.821 17.124 18.038 1.00 78.75 124 ASN A CA 1
ATOM 1001 C C . ASN A 1 124 ? -33.119 16.953 19.521 1.00 78.75 124 ASN A C 1
ATOM 1003 O O . ASN A 1 124 ? -33.790 16.000 19.903 1.00 78.75 124 ASN A O 1
ATOM 1007 N N . LEU A 1 125 ? -32.644 17.898 20.326 1.00 84.69 125 LEU A N 1
ATOM 1008 C CA . LEU A 1 125 ? -32.981 17.958 21.742 1.00 84.69 125 LEU A CA 1
ATOM 1009 C C . LEU A 1 125 ? -34.447 18.371 21.906 1.00 84.69 125 LEU A C 1
ATOM 1011 O O . LEU A 1 125 ? -34.905 19.338 21.278 1.00 84.69 125 LEU A O 1
ATOM 1015 N N . SER A 1 126 ? -35.158 17.653 22.767 1.00 86.62 126 SER A N 1
ATOM 1016 C CA . SER A 1 126 ? -36.479 18.028 23.265 1.00 86.62 126 SER A CA 1
ATOM 1017 C C . SER A 1 126 ? -36.428 19.360 24.026 1.00 86.62 126 SER A C 1
ATOM 1019 O O . SER A 1 126 ? -35.362 19.865 24.388 1.00 86.62 126 SER A O 1
ATOM 1021 N N . ALA A 1 127 ? -37.593 19.969 24.256 1.00 86.75 127 ALA A N 1
ATOM 1022 C CA . ALA A 1 127 ? -37.678 21.221 25.012 1.00 86.75 127 ALA A CA 1
ATOM 1023 C C . ALA A 1 127 ? -37.152 21.065 26.450 1.00 86.75 127 ALA A C 1
ATOM 1025 O O . ALA A 1 127 ? -36.522 21.978 26.975 1.00 86.75 127 ALA A O 1
ATOM 1026 N N . GLU A 1 128 ? -37.367 19.893 27.046 1.00 85.25 128 GLU A N 1
ATOM 1027 C CA . GLU A 1 128 ? -36.909 19.536 28.390 1.00 85.25 128 GLU A CA 1
ATOM 1028 C C . GLU A 1 128 ? -35.382 19.391 28.440 1.00 85.25 128 GLU A C 1
ATOM 1030 O O . GLU A 1 128 ? -34.738 19.977 29.306 1.00 85.25 128 GLU A O 1
ATOM 1035 N N . GLU A 1 129 ? -34.779 18.704 27.465 1.00 87.19 129 GLU A N 1
ATOM 1036 C CA . GLU A 1 129 ? -33.317 18.558 27.376 1.00 87.19 129 GLU A CA 1
ATOM 1037 C C . GLU A 1 129 ? -32.614 19.894 27.102 1.00 87.19 129 GLU A C 1
ATOM 1039 O O . GLU A 1 129 ? -31.532 20.145 27.629 1.00 87.19 129 GLU A O 1
ATOM 1044 N N . LYS A 1 130 ? -33.234 20.785 26.317 1.00 87.19 130 LYS A N 1
ATOM 1045 C CA . LYS A 1 130 ? -32.720 22.148 26.098 1.00 87.19 130 LYS A CA 1
ATOM 1046 C C . LYS A 1 130 ? -32.801 23.032 27.338 1.00 87.19 130 LYS A C 1
ATOM 1048 O O . LYS A 1 130 ? -32.022 23.968 27.429 1.00 87.19 130 LYS A O 1
ATOM 1053 N N . ALA A 1 131 ? -33.753 22.781 28.233 1.00 86.81 131 ALA A N 1
ATOM 1054 C CA . ALA A 1 131 ? -33.893 23.529 29.481 1.00 86.81 131 ALA A CA 1
ATOM 1055 C C . ALA A 1 131 ? -32.932 23.036 30.577 1.00 86.81 131 ALA A C 1
ATOM 1057 O O . ALA A 1 131 ? -32.725 23.738 31.564 1.00 86.81 131 ALA A O 1
ATOM 1058 N N . PHE A 1 132 ? -32.387 21.826 30.420 1.00 87.31 132 PHE A N 1
ATOM 1059 C CA . PHE A 1 132 ? -31.446 21.214 31.355 1.00 87.31 132 PHE A CA 1
ATOM 1060 C C . PHE A 1 132 ? -29.984 21.642 31.131 1.00 87.31 132 PHE A C 1
ATOM 1062 O O . PHE A 1 132 ? -29.2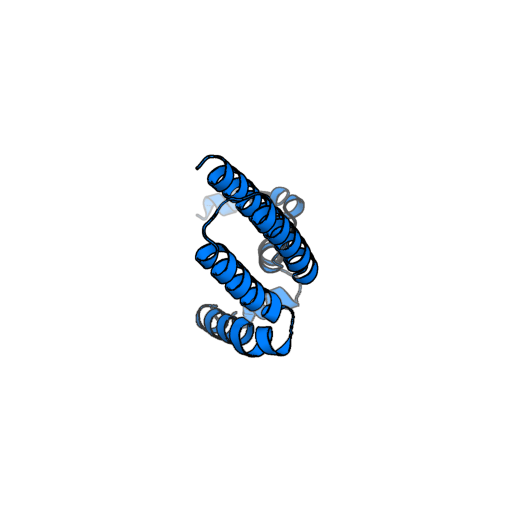32 21.722 32.103 1.00 87.31 132 PHE A O 1
ATOM 1069 N N . LEU A 1 133 ? -29.581 21.882 29.875 1.00 79.25 1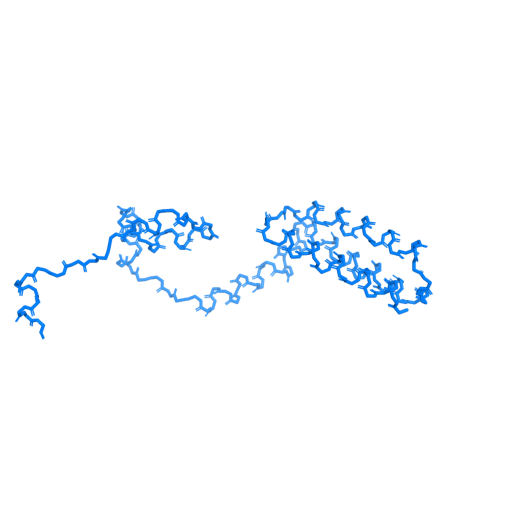33 LEU A N 1
ATOM 1070 C CA . LEU A 1 133 ? -28.255 22.404 29.501 1.00 79.25 133 LEU A CA 1
ATOM 1071 C C . LEU A 1 133 ? -28.116 23.901 29.808 1.00 79.25 133 LEU A C 1
ATOM 1073 O O . LEU A 1 133 ? -27.003 24.292 30.225 1.00 79.25 133 LEU A O 1
#